Protein AF-A0A3P2EFE5-F1 (afdb_monomer_lite)

Foldseek 3Di:
DPDPPPQDDDDDDDPVPDHWDFDKDWDPPQVVVDPVTHIDTDKDADDDPVVVNPRIDTPTDDPVVSVVSPDPPDDDDDD

Radius of gyration: 16.26 Å; chains: 1; bounding box: 37×40×32 Å

Organism: Klebsiella pneumoniae (NCBI:txid573)

InterPro domains:
  IPR003738 SOS response associated peptidase (SRAP) [PF02586] (3-73)
  IPR003738 SOS response associated peptidase (SRAP) [PTHR13604] (4-73)
  IPR036590 SOS response associated peptidase-like [G3DSA:3.90.1680.10] (1-79)
  IPR036590 SOS response associated peptidase-like [SSF143081] (4-74)

Sequence (79 aa):
MEKEGDKQPYFIHRADGLPIFMAAIGSVPVERGDEAEGFLIVTAAADQGLVDIHDRRPLVLTPEAAREWMRQDKGLNEA

Secondary structure (DSSP, 8-state):
---TT---------TTSPPPEE-EEE-S-GGG--SS--EEE-EEE--GGGTTT-SEEE-EEPHHHHHHHT-TT-PPPP-

Structure (mmCIF, N/CA/C/O backbone):
data_AF-A0A3P2EFE5-F1
#
_entry.id   AF-A0A3P2EFE5-F1
#
loop_
_atom_site.group_PDB
_atom_site.id
_atom_site.type_symbol
_atom_site.label_atom_id
_atom_site.label_alt_id
_atom_site.label_comp_id
_atom_site.label_asym_id
_atom_site.label_entity_id
_atom_site.label_seq_id
_atom_site.pdbx_PDB_ins_code
_atom_site.Cartn_x
_atom_site.Cartn_y
_atom_site.Cartn_z
_atom_site.occupancy
_atom_site.B_iso_or_equiv
_atom_site.auth_seq_id
_atom_site.auth_comp_id
_atom_site.auth_asym_id
_atom_site.auth_atom_id
_atom_site.pdbx_PDB_model_num
ATOM 1 N N . MET A 1 1 ? -23.065 14.855 0.399 1.00 44.91 1 MET A N 1
ATOM 2 C CA . MET A 1 1 ? -22.044 15.877 0.093 1.00 44.91 1 MET A CA 1
ATOM 3 C C . MET A 1 1 ? -21.305 16.155 1.386 1.00 44.91 1 MET A C 1
ATOM 5 O O . MET A 1 1 ? -21.890 16.767 2.271 1.00 44.91 1 MET A O 1
ATOM 9 N N . GLU A 1 2 ? -20.092 15.625 1.541 1.00 54.72 2 GLU A N 1
ATOM 10 C CA . GLU A 1 2 ? -19.204 16.052 2.628 1.00 54.72 2 GLU A CA 1
ATOM 11 C C . GLU A 1 2 ? -18.903 17.540 2.457 1.00 54.72 2 GLU A C 1
ATOM 13 O O . GLU A 1 2 ? -18.628 17.996 1.345 1.00 54.72 2 GLU A O 1
ATOM 18 N N . LYS A 1 3 ? -19.014 18.309 3.541 1.00 55.44 3 LYS A N 1
ATOM 19 C CA . LYS A 1 3 ? -18.688 19.732 3.521 1.00 55.44 3 LYS A CA 1
ATOM 20 C C . LYS A 1 3 ? -17.177 19.889 3.403 1.00 55.44 3 LYS A C 1
ATOM 22 O O . LYS A 1 3 ? -16.416 19.348 4.202 1.00 55.44 3 LYS A O 1
ATOM 27 N N . GLU A 1 4 ? -16.763 20.649 2.401 1.00 56.25 4 GLU A N 1
ATOM 28 C CA . GLU A 1 4 ? -15.384 21.061 2.162 1.00 56.25 4 GLU A CA 1
ATOM 29 C C . GLU A 1 4 ? -14.939 21.979 3.317 1.00 56.25 4 GLU A C 1
ATOM 31 O O . GLU A 1 4 ? -15.158 23.185 3.298 1.00 56.25 4 GLU A O 1
ATOM 36 N N . GLY A 1 5 ? -14.456 21.368 4.404 1.00 55.91 5 GLY A N 1
ATOM 37 C CA . GLY A 1 5 ? -14.118 22.054 5.657 1.00 55.91 5 GLY A CA 1
ATOM 38 C C . GLY A 1 5 ? -13.901 21.138 6.872 1.00 55.91 5 GLY A C 1
ATOM 39 O O . GLY A 1 5 ? -13.145 21.521 7.756 1.00 55.91 5 GLY A O 1
ATOM 40 N N . ASP A 1 6 ? -14.467 19.922 6.885 1.00 77.88 6 ASP A N 1
ATOM 41 C CA . ASP A 1 6 ? -14.374 18.959 8.010 1.00 77.88 6 ASP A CA 1
ATOM 42 C C . ASP A 1 6 ? -13.485 17.729 7.708 1.00 77.88 6 ASP A C 1
ATOM 44 O O . ASP A 1 6 ? -13.608 16.677 8.335 1.00 77.88 6 ASP A O 1
ATOM 48 N N . LYS A 1 7 ? -12.575 17.813 6.727 1.00 85.81 7 LYS A N 1
ATOM 49 C CA . LYS A 1 7 ? -11.689 16.685 6.390 1.00 85.81 7 LYS A CA 1
ATOM 50 C C . LYS A 1 7 ? -10.546 16.568 7.399 1.00 85.81 7 LYS A C 1
ATOM 52 O O . LYS A 1 7 ? -9.518 17.230 7.263 1.00 85.81 7 LYS A O 1
ATOM 57 N N . GLN A 1 8 ? -10.719 15.703 8.393 1.00 92.25 8 GLN A N 1
ATOM 58 C CA . GLN A 1 8 ? -9.676 15.343 9.350 1.00 92.25 8 GLN A CA 1
ATOM 59 C C . GLN A 1 8 ? -8.726 14.295 8.735 1.00 92.25 8 GLN A C 1
ATOM 61 O O . GLN A 1 8 ? -9.181 13.218 8.354 1.00 92.25 8 GLN A O 1
ATOM 66 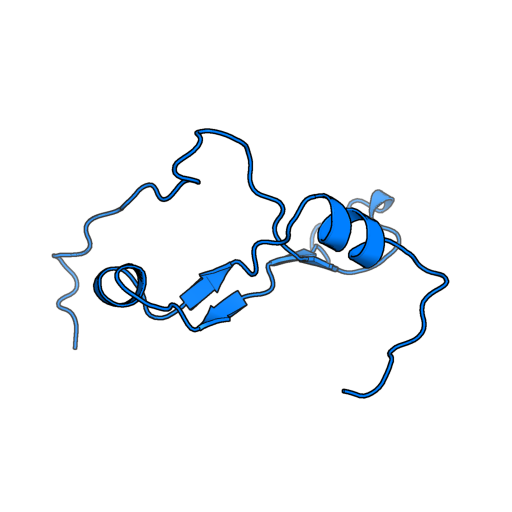N N . PRO A 1 9 ? -7.408 14.552 8.639 1.00 94.62 9 PRO A N 1
ATOM 67 C CA . PRO A 1 9 ? -6.453 13.532 8.216 1.00 94.62 9 PRO A CA 1
ATOM 68 C C . PRO A 1 9 ? -6.241 12.478 9.312 1.00 94.62 9 PRO A C 1
ATOM 70 O O . PRO A 1 9 ? -6.139 12.807 10.498 1.00 94.62 9 PRO A O 1
ATOM 73 N N . TYR A 1 10 ? -6.109 11.217 8.894 1.00 95.00 10 TYR A N 1
ATOM 74 C CA . TYR A 1 10 ? -5.830 10.071 9.761 1.00 95.00 10 TYR A CA 1
ATOM 75 C C . TYR A 1 10 ? -4.568 9.340 9.307 1.00 95.00 10 TYR A C 1
ATOM 77 O O . TYR A 1 10 ? -4.320 9.183 8.112 1.00 95.00 10 TYR A O 1
ATOM 85 N N . PHE A 1 11 ? -3.788 8.850 10.273 1.00 96.50 11 PHE A N 1
ATOM 86 C CA . PHE A 1 11 ? -2.688 7.926 10.019 1.00 96.50 11 PHE A CA 1
ATOM 87 C C . PHE A 1 11 ? -3.142 6.501 10.333 1.00 96.50 11 PHE A C 1
ATOM 89 O O . PHE A 1 11 ? -3.454 6.181 11.478 1.00 96.50 11 PHE A O 1
ATOM 96 N N . ILE A 1 12 ? -3.186 5.654 9.308 1.00 96.31 12 ILE A N 1
ATOM 97 C CA . ILE A 1 12 ? -3.606 4.257 9.417 1.00 96.31 12 ILE A CA 1
ATOM 98 C C . ILE A 1 12 ? -2.363 3.380 9.300 1.00 96.31 12 ILE A C 1
ATOM 100 O O . ILE A 1 12 ? -1.616 3.474 8.327 1.00 96.31 12 ILE A O 1
ATOM 104 N N . HIS A 1 13 ? -2.157 2.503 10.278 1.00 95.81 13 HIS A N 1
ATOM 105 C CA . HIS A 1 13 ? -1.053 1.552 10.290 1.00 95.81 13 HIS A CA 1
ATOM 106 C C . HIS A 1 13 ? -1.512 0.187 10.800 1.00 95.81 13 HIS A C 1
ATOM 108 O O . HIS A 1 13 ? -2.594 0.038 11.371 1.00 95.81 13 HIS A O 1
ATOM 114 N N . ARG A 1 14 ? -0.675 -0.832 10.592 1.00 95.44 14 ARG A N 1
ATOM 115 C CA . ARG A 1 14 ? -0.943 -2.178 11.097 1.00 95.44 14 ARG A CA 1
ATOM 116 C C . ARG A 1 14 ? -0.884 -2.175 12.626 1.00 95.44 14 ARG A C 1
ATOM 118 O O . ARG A 1 14 ? 0.014 -1.565 13.209 1.00 95.44 14 ARG A O 1
ATOM 125 N N . ALA A 1 15 ? -1.839 -2.844 13.269 1.00 96.06 15 ALA A N 1
ATOM 126 C CA . ALA A 1 15 ? -1.980 -2.830 14.728 1.00 96.06 15 ALA A CA 1
ATOM 127 C C . ALA A 1 15 ? -0.763 -3.415 15.472 1.00 96.06 15 ALA A C 1
ATOM 129 O O . ALA A 1 15 ? -0.499 -3.045 16.610 1.00 96.06 15 ALA A O 1
ATOM 130 N N . ASP A 1 16 ? -0.004 -4.298 14.821 1.00 97.00 16 ASP A N 1
ATOM 131 C CA . ASP A 1 16 ? 1.225 -4.901 15.350 1.00 97.00 16 ASP A CA 1
ATOM 132 C C . ASP A 1 16 ? 2.488 -4.037 15.136 1.00 97.00 16 ASP A C 1
ATOM 134 O O . ASP A 1 16 ? 3.592 -4.472 15.457 1.00 97.00 16 ASP A O 1
ATOM 138 N N . GLY A 1 17 ? 2.350 -2.827 14.579 1.00 97.25 17 GLY A N 1
ATOM 139 C CA . GLY A 1 17 ? 3.447 -1.873 14.370 1.00 97.25 17 GLY A CA 1
ATOM 140 C C . GLY A 1 17 ? 4.426 -2.234 13.247 1.00 97.25 17 GLY A C 1
ATOM 141 O O . GLY A 1 17 ? 5.387 -1.503 13.012 1.00 97.25 17 GLY A O 1
ATOM 142 N 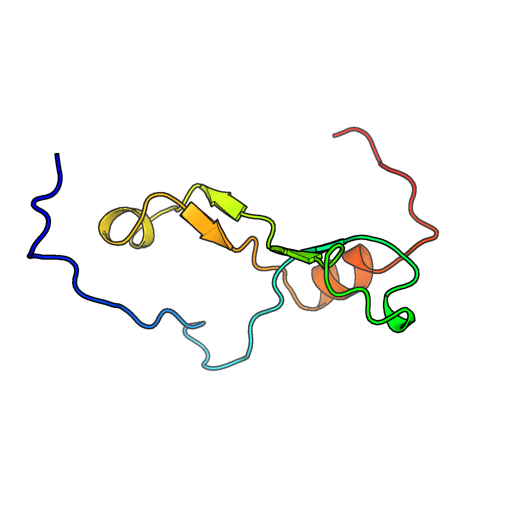N . LEU A 1 18 ? 4.200 -3.339 12.539 1.00 97.19 18 LEU A N 1
ATOM 143 C CA . LEU A 1 18 ? 5.039 -3.771 11.426 1.00 97.19 18 LEU A CA 1
ATOM 144 C C . LEU A 1 18 ? 4.642 -3.065 10.113 1.00 97.19 18 LEU A C 1
ATOM 146 O O . LEU A 1 18 ? 3.507 -2.599 9.967 1.00 97.19 18 LEU A O 1
ATOM 150 N N . PRO A 1 19 ? 5.553 -2.992 9.124 1.00 97.88 19 PRO A N 1
ATOM 151 C CA . PRO A 1 19 ? 5.264 -2.353 7.847 1.00 97.88 19 PRO A CA 1
ATOM 152 C C . PRO A 1 19 ? 4.196 -3.106 7.040 1.00 97.88 19 PRO A C 1
ATOM 154 O O . PRO A 1 19 ? 3.930 -4.297 7.239 1.00 97.88 19 PRO A O 1
ATOM 157 N N . ILE A 1 20 ? 3.607 -2.394 6.080 1.00 98.06 20 ILE A N 1
ATOM 158 C CA . ILE A 1 20 ? 2.664 -2.942 5.103 1.00 98.06 20 ILE A CA 1
ATOM 159 C C . ILE A 1 20 ? 3.339 -3.123 3.742 1.00 98.06 20 ILE A C 1
ATOM 161 O O . ILE A 1 20 ? 4.211 -2.343 3.364 1.00 98.06 20 ILE A O 1
ATOM 165 N N . PHE A 1 21 ? 2.892 -4.125 2.987 1.00 98.44 21 PHE A N 1
ATOM 166 C CA . PHE A 1 21 ? 3.268 -4.321 1.588 1.00 98.44 21 PHE A CA 1
ATOM 167 C C . PHE A 1 21 ? 2.064 -3.984 0.709 1.00 98.44 21 PHE A C 1
ATOM 169 O O . PHE A 1 21 ? 1.082 -4.721 0.710 1.00 98.44 21 PHE A O 1
ATOM 176 N N . MET A 1 22 ? 2.108 -2.858 -0.002 1.00 98.56 22 MET A N 1
ATOM 177 C CA . MET A 1 22 ? 1.036 -2.454 -0.917 1.00 98.56 22 MET A CA 1
ATOM 178 C C . MET A 1 22 ? 1.276 -3.050 -2.303 1.00 98.56 22 MET A C 1
ATOM 180 O O . MET A 1 22 ? 2.374 -2.926 -2.843 1.00 98.56 22 MET A O 1
ATOM 184 N N . ALA A 1 23 ? 0.254 -3.676 -2.884 1.00 98.31 23 ALA A N 1
ATOM 185 C CA . ALA A 1 23 ? 0.317 -4.136 -4.265 1.00 98.31 23 ALA A CA 1
ATOM 186 C C . ALA A 1 23 ? 0.402 -2.939 -5.224 1.00 98.31 23 ALA A C 1
ATOM 188 O O . ALA A 1 23 ? -0.341 -1.961 -5.085 1.00 98.31 23 ALA A O 1
ATOM 189 N N . ALA A 1 24 ? 1.287 -3.040 -6.211 1.00 97.44 24 ALA A N 1
ATOM 190 C CA . ALA A 1 24 ? 1.477 -2.024 -7.234 1.00 97.44 24 ALA A CA 1
ATOM 191 C C . ALA A 1 24 ? 1.622 -2.656 -8.621 1.00 97.44 24 ALA A C 1
ATOM 193 O O . ALA A 1 24 ? 2.110 -3.781 -8.757 1.00 97.44 24 ALA A O 1
ATOM 194 N N . ILE A 1 25 ? 1.202 -1.899 -9.631 1.00 95.81 25 ILE A N 1
ATOM 195 C CA . ILE A 1 25 ? 1.426 -2.169 -11.055 1.00 95.81 25 ILE A CA 1
ATOM 196 C C . ILE A 1 25 ? 2.123 -0.958 -11.670 1.00 95.81 25 ILE A C 1
ATOM 198 O O . ILE A 1 25 ? 1.890 0.165 -11.230 1.00 95.81 25 ILE A O 1
ATOM 202 N N . GLY A 1 26 ? 2.973 -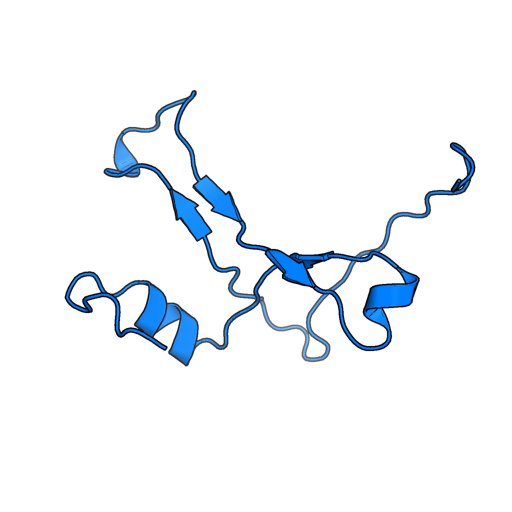1.156 -12.670 1.00 93.94 26 GLY A N 1
ATOM 203 C CA . GLY A 1 26 ? 3.715 -0.052 -13.273 1.00 93.94 26 GLY A CA 1
ATOM 204 C C . GLY A 1 26 ? 4.322 -0.409 -14.618 1.00 93.94 26 GLY A C 1
ATOM 205 O O . GLY A 1 26 ? 4.272 -1.564 -15.046 1.00 93.94 26 GLY A O 1
ATOM 206 N N . SER A 1 27 ? 4.879 0.606 -15.272 1.00 93.69 27 SER A N 1
ATOM 207 C CA . SER A 1 27 ? 5.626 0.435 -16.517 1.00 93.69 27 SER A CA 1
ATOM 208 C C . SER A 1 27 ? 6.991 -0.196 -16.230 1.00 93.69 27 SER A C 1
ATOM 210 O O . SER A 1 27 ? 7.647 0.135 -15.241 1.00 93.69 27 SER A O 1
ATOM 212 N N . VAL A 1 28 ? 7.418 -1.129 -17.083 1.00 89.44 28 VAL A N 1
ATOM 213 C CA . VAL A 1 28 ? 8.720 -1.808 -16.990 1.00 89.44 28 VAL A CA 1
ATOM 214 C C . VAL A 1 28 ? 9.569 -1.485 -18.227 1.00 89.44 28 VAL A C 1
ATOM 216 O O . VAL A 1 28 ? 9.009 -1.312 -19.312 1.00 89.44 28 VAL A O 1
ATOM 219 N N . PRO A 1 29 ? 10.910 -1.414 -18.120 1.00 91.56 29 PRO A N 1
ATOM 220 C CA . PRO A 1 29 ? 11.725 -1.599 -16.912 1.00 91.56 29 PRO A CA 1
ATOM 221 C C . PRO A 1 29 ? 11.648 -0.401 -15.950 1.00 91.56 29 PRO A C 1
ATOM 223 O O . PRO A 1 29 ? 11.690 0.750 -16.384 1.00 91.56 29 PRO A O 1
ATOM 226 N N . VAL A 1 30 ? 11.560 -0.675 -14.642 1.00 86.38 30 VAL A N 1
ATOM 227 C CA . VAL A 1 30 ? 11.386 0.355 -13.594 1.00 86.38 30 VAL A CA 1
ATOM 228 C C . VAL A 1 30 ? 12.635 1.234 -13.459 1.00 86.38 30 VAL A C 1
ATOM 230 O O . VAL A 1 30 ? 12.541 2.414 -13.128 1.00 86.38 30 VAL A O 1
ATOM 233 N N . GLU A 1 31 ? 13.815 0.695 -13.773 1.00 90.75 31 GLU A N 1
ATOM 234 C CA . GLU A 1 31 ? 15.096 1.401 -13.658 1.00 90.75 31 GLU A CA 1
ATOM 235 C C . GLU A 1 31 ? 15.257 2.527 -14.689 1.00 90.75 31 GLU A C 1
ATOM 237 O O . GLU A 1 31 ? 16.193 3.318 -14.587 1.00 90.75 31 GLU A O 1
ATOM 242 N N . ARG A 1 32 ? 14.344 2.627 -15.670 1.00 92.56 32 ARG A N 1
ATOM 243 C CA . ARG A 1 32 ? 14.341 3.701 -16.672 1.00 92.56 32 ARG A CA 1
ATOM 244 C C . ARG A 1 32 ? 14.166 5.088 -16.045 1.00 92.56 32 ARG A C 1
ATOM 246 O O . ARG A 1 32 ? 14.604 6.061 -16.648 1.00 92.56 32 ARG A O 1
ATOM 253 N N . GLY A 1 33 ? 13.558 5.175 -14.856 1.00 88.62 33 GLY A N 1
ATOM 254 C CA . GLY A 1 33 ? 13.360 6.446 -14.151 1.00 88.62 33 GLY A CA 1
ATOM 255 C C . GLY A 1 33 ? 12.471 7.421 -14.924 1.00 88.62 33 GLY A C 1
ATOM 256 O O . GLY A 1 33 ? 12.757 8.612 -14.967 1.00 88.62 33 GLY A O 1
ATOM 257 N N . ASP A 1 34 ? 11.438 6.898 -15.583 1.00 91.06 34 ASP A N 1
ATOM 258 C CA . ASP A 1 34 ? 10.522 7.685 -16.402 1.00 91.06 34 ASP A CA 1
ATOM 259 C C . ASP A 1 34 ? 9.687 8.641 -15.533 1.00 91.06 34 ASP A C 1
ATOM 261 O O . ASP A 1 34 ? 9.074 8.224 -14.549 1.00 91.06 34 ASP A O 1
ATOM 265 N N . GLU A 1 35 ? 9.667 9.930 -15.880 1.00 92.25 35 GLU A N 1
ATOM 266 C CA . GLU A 1 35 ? 8.916 10.944 -15.126 1.00 92.25 35 GLU A CA 1
ATOM 267 C C . GLU A 1 35 ? 7.404 10.892 -15.396 1.00 92.25 35 GLU A C 1
ATOM 269 O O . GLU A 1 35 ? 6.613 11.345 -14.567 1.00 92.25 35 GLU A O 1
ATOM 274 N N . ALA A 1 36 ? 6.990 10.348 -16.544 1.00 93.69 36 ALA A N 1
ATOM 275 C CA . ALA A 1 36 ? 5.588 10.236 -16.939 1.00 93.69 36 ALA A CA 1
ATOM 276 C C . ALA A 1 36 ? 5.004 8.851 -16.618 1.00 93.69 36 ALA A C 1
ATOM 278 O O . ALA A 1 36 ? 3.823 8.738 -16.282 1.00 93.69 36 ALA A O 1
ATOM 279 N N . GLU A 1 37 ? 5.819 7.800 -16.702 1.00 94.00 37 GLU A N 1
ATOM 280 C CA . GLU A 1 37 ? 5.402 6.413 -16.488 1.00 94.00 37 GLU A CA 1
ATOM 281 C C . GLU A 1 37 ? 5.973 5.823 -15.193 1.00 94.00 37 GLU A C 1
ATOM 283 O O . GLU A 1 37 ? 7.027 5.190 -15.174 1.00 94.00 37 GLU A O 1
ATOM 288 N N . GLY A 1 38 ? 5.228 5.989 -14.100 1.00 94.25 38 GLY A N 1
ATOM 289 C CA . GLY A 1 38 ? 5.565 5.411 -12.801 1.00 94.25 38 GLY A CA 1
ATOM 290 C C . GLY A 1 38 ? 4.821 4.109 -12.491 1.00 94.25 38 GLY A C 1
ATOM 291 O O . GLY A 1 38 ? 4.642 3.214 -13.323 1.00 94.25 38 GLY A O 1
ATOM 292 N N . PHE A 1 39 ? 4.358 4.022 -11.247 1.00 96.44 39 PHE A N 1
ATOM 293 C CA . PHE A 1 39 ? 3.539 2.927 -10.746 1.00 96.44 39 PHE A CA 1
ATOM 294 C C . PHE A 1 39 ? 2.246 3.464 -10.130 1.00 96.44 39 PHE A C 1
ATOM 296 O O . PHE A 1 39 ? 2.145 4.627 -9.740 1.00 96.44 39 PHE A O 1
ATOM 303 N N . LEU A 1 40 ? 1.260 2.586 -10.011 1.00 97.56 40 LEU A N 1
ATOM 304 C CA . LEU A 1 40 ? -0.005 2.837 -9.345 1.00 97.56 40 LEU A CA 1
ATOM 305 C C . LEU A 1 40 ? -0.142 1.887 -8.163 1.00 97.56 40 LEU A C 1
ATOM 307 O O . LEU A 1 40 ? 0.174 0.701 -8.268 1.00 97.56 40 LEU A O 1
ATOM 311 N N . ILE A 1 41 ? -0.663 2.401 -7.051 1.00 98.31 41 ILE A N 1
ATOM 312 C CA . ILE A 1 41 ? -1.071 1.574 -5.916 1.00 98.31 41 ILE A CA 1
ATOM 313 C C . ILE A 1 41 ? -2.438 0.970 -6.232 1.00 98.31 41 ILE A C 1
ATOM 315 O O . ILE A 1 41 ? -3.401 1.686 -6.514 1.00 98.31 41 ILE A O 1
ATOM 319 N N . VAL A 1 42 ? -2.535 -0.355 -6.149 1.00 98.19 42 VAL A N 1
ATOM 320 C CA . VAL A 1 42 ? -3.808 -1.060 -6.301 1.00 98.19 42 VAL A CA 1
ATOM 321 C C . VAL A 1 42 ? -4.669 -0.789 -5.070 1.00 98.19 42 VAL A C 1
ATOM 323 O O . VAL A 1 42 ? -4.209 -0.910 -3.933 1.00 98.19 42 VAL A O 1
ATOM 326 N N . THR A 1 43 ? -5.934 -0.436 -5.286 1.00 97.94 43 THR A N 1
ATOM 327 C CA . THR A 1 43 ? -6.891 -0.164 -4.206 1.00 97.94 43 THR A CA 1
ATOM 328 C C . THR A 1 43 ? -8.010 -1.200 -4.172 1.00 97.94 43 THR A C 1
ATOM 330 O O . THR A 1 43 ? -8.424 -1.738 -5.200 1.00 97.94 43 THR A O 1
ATOM 333 N N . ALA A 1 44 ? -8.532 -1.448 -2.976 1.00 96.75 44 ALA A N 1
ATOM 334 C CA . ALA A 1 44 ? -9.705 -2.269 -2.706 1.00 96.75 44 ALA A CA 1
ATOM 335 C C . ALA A 1 44 ? -10.786 -1.426 -2.010 1.00 96.75 44 ALA A C 1
ATOM 337 O O . ALA A 1 44 ? -10.523 -0.301 -1.571 1.00 96.75 44 ALA A O 1
ATOM 338 N N . ALA A 1 45 ? -12.006 -1.958 -1.917 1.00 97.19 45 ALA A N 1
ATOM 339 C CA . ALA A 1 45 ? -13.028 -1.365 -1.059 1.00 97.19 45 ALA A CA 1
ATOM 340 C C . ALA A 1 45 ? -12.551 -1.390 0.401 1.00 97.19 45 ALA A C 1
ATOM 342 O O . ALA A 1 45 ? -11.932 -2.367 0.833 1.00 97.19 45 ALA A O 1
ATOM 343 N N . ALA A 1 46 ? -12.807 -0.312 1.140 1.00 94.88 46 ALA A N 1
ATOM 344 C CA . ALA A 1 46 ? -12.648 -0.332 2.584 1.00 94.88 46 ALA A CA 1
ATOM 345 C C . ALA A 1 46 ? -13.670 -1.291 3.212 1.00 94.88 46 ALA A C 1
ATOM 347 O O . ALA A 1 46 ? -14.769 -1.491 2.695 1.00 94.88 46 ALA A O 1
ATOM 348 N N . ASP A 1 47 ? -13.291 -1.889 4.331 1.00 90.69 47 ASP A N 1
ATOM 349 C CA . ASP A 1 47 ? -14.103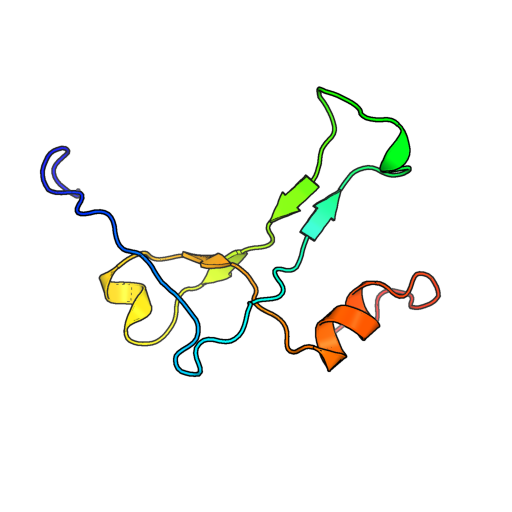 -2.804 5.119 1.00 90.69 47 ASP A CA 1
ATOM 350 C C . ASP A 1 47 ? -14.035 -2.422 6.604 1.00 90.69 47 ASP A C 1
ATOM 352 O O . ASP A 1 47 ? -13.137 -1.704 7.052 1.00 90.69 47 ASP A O 1
ATOM 356 N N . GLN A 1 48 ? -15.012 -2.899 7.378 1.00 89.88 48 GLN A N 1
ATOM 357 C CA . GLN A 1 48 ? -15.083 -2.671 8.825 1.00 89.88 48 GLN A CA 1
ATOM 358 C C . GLN A 1 48 ? -14.964 -1.172 9.186 1.00 89.88 48 GLN A C 1
ATOM 360 O O . GLN A 1 48 ? -15.520 -0.322 8.494 1.00 89.88 48 GLN A O 1
ATOM 365 N N . GLY A 1 49 ? -14.240 -0.841 10.261 1.00 86.12 49 GLY A N 1
ATOM 366 C CA . GLY A 1 49 ? -14.083 0.534 10.745 1.00 86.12 49 GLY A CA 1
ATOM 367 C C . GLY A 1 49 ? -13.296 1.471 9.820 1.00 86.12 49 GLY A C 1
ATOM 368 O O . GLY A 1 49 ? -13.198 2.654 10.120 1.00 86.12 49 GLY A O 1
ATOM 369 N N . LEU A 1 50 ? -12.730 0.990 8.702 1.00 91.38 50 LEU A N 1
ATOM 370 C CA . LEU A 1 50 ? -12.091 1.875 7.720 1.00 91.38 50 LEU A CA 1
ATOM 371 C C . LEU A 1 50 ? -13.114 2.633 6.872 1.00 91.38 50 LEU A C 1
ATOM 373 O O . LEU A 1 50 ? -12.805 3.731 6.419 1.00 91.38 50 LEU A O 1
ATOM 377 N N . VAL A 1 51 ? -14.320 2.080 6.693 1.00 91.25 51 VAL A N 1
ATOM 378 C CA . VAL A 1 51 ? -15.393 2.705 5.897 1.00 91.25 51 VAL A CA 1
ATOM 379 C C . VAL A 1 51 ? -15.844 4.031 6.512 1.00 91.25 51 VAL A C 1
ATOM 381 O O . VAL A 1 51 ? -16.210 4.946 5.780 1.00 91.25 51 VAL A O 1
ATOM 384 N N . ASP A 1 52 ? -15.747 4.157 7.839 1.00 91.12 52 ASP A N 1
ATOM 385 C CA . ASP A 1 52 ? -16.055 5.394 8.563 1.00 91.12 52 ASP A CA 1
ATOM 386 C C . ASP A 1 52 ? -15.027 6.512 8.295 1.00 91.12 52 ASP A C 1
ATOM 388 O O . ASP A 1 52 ? -15.302 7.678 8.571 1.00 91.12 52 ASP A O 1
ATOM 392 N N . ILE A 1 53 ? -13.843 6.171 7.765 1.00 92.81 53 ILE A N 1
ATOM 393 C CA . ILE A 1 53 ? -12.768 7.118 7.422 1.00 92.81 53 ILE A CA 1
ATOM 394 C C . ILE A 1 53 ? -12.747 7.403 5.915 1.00 92.81 53 ILE A C 1
ATOM 396 O O . ILE A 1 53 ? -12.627 8.558 5.511 1.00 92.81 53 ILE A O 1
ATOM 400 N N . HIS A 1 54 ? -12.796 6.362 5.077 1.00 94.56 54 HIS A N 1
ATOM 401 C CA . HIS A 1 54 ? -12.799 6.480 3.615 1.00 94.56 54 HIS A CA 1
ATOM 402 C C . HIS A 1 54 ? -13.332 5.195 2.962 1.00 94.56 54 HIS A C 1
ATOM 404 O O . HIS A 1 54 ? -13.128 4.093 3.461 1.00 94.56 54 HIS A O 1
ATOM 410 N N . ASP A 1 55 ? -13.943 5.305 1.784 1.00 95.12 55 ASP A N 1
ATOM 411 C CA . ASP A 1 55 ? -14.514 4.176 1.028 1.00 95.12 55 ASP A CA 1
ATOM 412 C C . ASP A 1 55 ? -13.482 3.233 0.363 1.00 95.12 55 ASP A C 1
ATOM 414 O O . ASP A 1 55 ? -13.829 2.138 -0.097 1.00 95.12 55 ASP A O 1
ATOM 418 N N . ARG A 1 56 ? -12.204 3.623 0.301 1.00 97.12 56 ARG A N 1
ATOM 419 C CA . ARG A 1 56 ? -11.132 2.893 -0.392 1.00 97.12 56 ARG A CA 1
ATOM 420 C C . ARG A 1 56 ? -9.923 2.728 0.514 1.00 97.12 56 ARG A C 1
ATOM 422 O O . ARG A 1 56 ? -9.583 3.611 1.295 1.00 97.12 56 ARG A O 1
ATOM 429 N N . ARG A 1 57 ? -9.223 1.607 0.346 1.00 96.81 57 ARG A N 1
ATOM 430 C CA . ARG A 1 57 ? -7.946 1.323 1.014 1.00 96.81 57 ARG A CA 1
ATOM 431 C C . ARG A 1 57 ? -6.921 0.761 0.027 1.00 96.81 57 ARG A C 1
ATOM 433 O O . ARG A 1 57 ? -7.322 0.160 -0.974 1.00 96.81 57 ARG A O 1
ATOM 440 N N . PRO A 1 58 ? -5.611 0.885 0.290 1.00 97.94 58 PRO A N 1
ATOM 441 C CA . PRO A 1 58 ? -4.610 0.129 -0.453 1.00 97.94 58 PRO A CA 1
ATOM 442 C C . PRO A 1 58 ? -4.841 -1.383 -0.318 1.00 97.94 58 PRO A C 1
ATOM 444 O O . PRO A 1 58 ? -5.237 -1.873 0.746 1.00 97.94 58 PRO A O 1
ATOM 447 N N . LEU A 1 59 ? -4.562 -2.141 -1.378 1.00 97.81 59 LEU A N 1
ATOM 448 C CA . LEU A 1 59 ? -4.489 -3.597 -1.299 1.00 97.81 59 LEU A CA 1
ATOM 449 C C . LEU A 1 59 ? -3.198 -3.984 -0.566 1.00 97.81 59 LEU A C 1
ATOM 451 O O . LEU A 1 59 ? -2.118 -4.030 -1.154 1.00 97.81 59 LEU A O 1
ATOM 455 N N . VAL A 1 60 ? -3.321 -4.223 0.738 1.00 97.44 60 VAL A N 1
ATOM 456 C CA . VAL A 1 60 ? -2.217 -4.660 1.599 1.00 97.44 60 VAL A CA 1
ATOM 457 C C . VAL A 1 60 ? -2.094 -6.183 1.556 1.00 97.44 60 VAL A C 1
ATOM 459 O O . VAL A 1 60 ? -3.057 -6.895 1.837 1.00 97.44 60 VAL A O 1
ATOM 462 N N . LEU A 1 61 ? -0.902 -6.672 1.224 1.00 97.88 61 LEU A N 1
ATOM 463 C CA . LEU A 1 61 ? -0.561 -8.088 1.120 1.00 97.88 61 LEU A CA 1
ATOM 464 C C . LEU A 1 61 ? 0.156 -8.586 2.381 1.00 97.88 61 LEU A C 1
ATOM 466 O O . LEU A 1 61 ? 0.875 -7.840 3.054 1.00 97.88 61 LEU A O 1
ATOM 470 N N . THR A 1 62 ? 0.017 -9.881 2.667 1.00 97.50 62 THR A N 1
ATOM 471 C CA . THR A 1 62 ? 0.920 -10.564 3.603 1.00 97.50 62 THR A CA 1
ATOM 472 C C . THR A 1 62 ? 2.339 -10.616 3.017 1.00 97.50 62 THR A C 1
ATOM 474 O O . THR A 1 62 ? 2.496 -10.526 1.795 1.00 97.50 62 THR A O 1
ATOM 477 N N . PRO A 1 63 ? 3.390 -10.789 3.841 1.00 97.25 63 PRO A N 1
ATOM 478 C CA . PRO A 1 63 ? 4.756 -10.920 3.331 1.00 97.25 63 PRO A CA 1
ATOM 479 C C . PRO A 1 63 ? 4.903 -12.047 2.295 1.00 97.25 63 PRO A C 1
ATOM 481 O O . PRO A 1 63 ? 5.617 -11.900 1.305 1.00 97.25 63 PRO A O 1
ATOM 484 N N . GLU A 1 64 ? 4.214 -13.169 2.503 1.00 97.25 64 GLU A N 1
ATOM 485 C CA . GLU A 1 64 ? 4.205 -14.317 1.595 1.00 97.25 64 GLU A CA 1
ATOM 486 C C . GLU A 1 64 ? 3.540 -13.948 0.270 1.00 97.25 64 GLU A C 1
ATOM 488 O O . GLU A 1 64 ? 4.139 -14.145 -0.785 1.00 97.25 64 GLU A O 1
ATOM 493 N N . ALA A 1 65 ? 2.350 -13.342 0.315 1.00 97.19 65 ALA A N 1
ATOM 494 C CA . ALA A 1 65 ? 1.631 -12.921 -0.882 1.00 97.19 65 ALA A CA 1
ATOM 495 C C . ALA A 1 65 ? 2.383 -11.833 -1.664 1.00 97.19 65 ALA A C 1
ATOM 497 O O . ALA A 1 65 ? 2.371 -11.858 -2.888 1.00 97.19 65 ALA A O 1
ATOM 498 N N . ALA A 1 66 ? 3.091 -10.921 -0.989 1.00 97.56 66 ALA A N 1
ATOM 499 C CA . ALA A 1 66 ? 3.926 -9.915 -1.645 1.00 97.56 66 ALA A CA 1
ATOM 500 C C . ALA A 1 66 ? 5.086 -10.549 -2.431 1.00 97.56 66 ALA A C 1
ATOM 502 O O . ALA A 1 66 ? 5.375 -10.138 -3.552 1.00 97.56 66 ALA A O 1
ATOM 503 N N . ARG A 1 67 ? 5.728 -11.589 -1.880 1.00 96.38 67 ARG A N 1
ATOM 504 C CA . ARG A 1 67 ? 6.760 -12.353 -2.602 1.00 96.38 67 ARG A CA 1
ATOM 505 C C . ARG A 1 67 ? 6.181 -13.088 -3.806 1.00 96.38 67 ARG A C 1
ATOM 507 O O . ARG A 1 67 ? 6.813 -13.107 -4.855 1.00 96.38 67 ARG A O 1
ATOM 514 N N . GLU A 1 68 ? 4.993 -13.670 -3.660 1.00 95.56 68 GLU A N 1
ATOM 515 C CA . GLU A 1 68 ? 4.290 -14.322 -4.770 1.00 95.56 68 GLU A CA 1
ATOM 516 C C . GLU A 1 68 ? 3.873 -13.334 -5.863 1.00 95.56 68 GLU A C 1
ATOM 518 O O . GLU A 1 68 ? 3.998 -13.654 -7.039 1.00 95.56 68 GLU A O 1
ATOM 523 N N .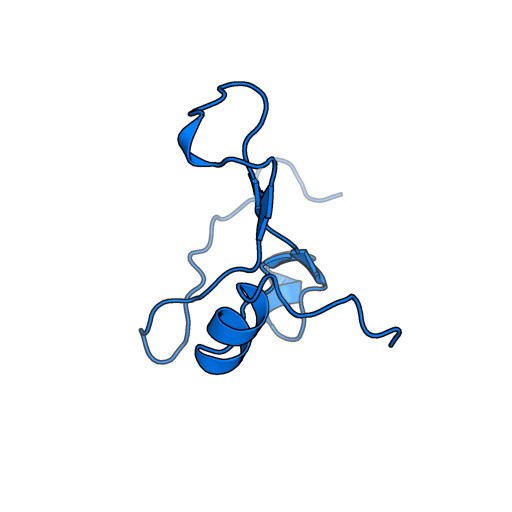 TRP A 1 69 ? 3.430 -12.135 -5.483 1.00 95.19 69 TRP A N 1
ATOM 524 C CA . TRP A 1 69 ? 3.027 -11.067 -6.401 1.00 95.19 69 TRP A CA 1
ATOM 525 C C . TRP A 1 69 ? 4.156 -10.635 -7.343 1.00 95.19 69 TRP A C 1
ATOM 527 O O . TRP A 1 69 ? 3.909 -10.331 -8.503 1.00 95.19 69 TRP A O 1
ATOM 537 N N . MET A 1 70 ? 5.404 -10.629 -6.866 1.00 94.06 70 MET A N 1
ATOM 538 C CA . MET A 1 70 ? 6.567 -10.184 -7.647 1.00 94.06 70 MET A CA 1
ATOM 539 C C . MET A 1 70 ? 7.113 -11.238 -8.627 1.00 94.06 70 MET A C 1
ATOM 541 O O . MET A 1 70 ? 8.062 -10.955 -9.361 1.00 94.06 70 MET A O 1
ATOM 545 N N . ARG A 1 71 ? 6.571 -12.462 -8.637 1.00 93.44 71 ARG A N 1
ATOM 546 C CA . ARG A 1 71 ? 7.066 -13.540 -9.503 1.00 93.44 71 ARG A CA 1
ATOM 547 C C . ARG A 1 71 ? 6.620 -13.342 -10.951 1.00 93.44 71 ARG A C 1
ATOM 549 O O . ARG A 1 71 ? 5.432 -13.359 -11.243 1.00 93.44 71 ARG A O 1
ATOM 556 N N . GLN A 1 72 ? 7.587 -13.206 -11.859 1.00 87.94 72 GLN A N 1
ATOM 557 C CA . GLN A 1 72 ? 7.338 -12.991 -13.293 1.00 87.94 72 GLN A CA 1
ATOM 558 C C . GLN A 1 72 ? 6.967 -14.273 -14.054 1.00 87.94 72 GLN A C 1
ATOM 560 O O . GLN A 1 72 ? 6.414 -14.207 -15.146 1.00 87.94 72 GLN A O 1
ATOM 565 N N . ASP A 1 73 ? 7.283 -15.441 -13.497 1.00 86.62 73 ASP A N 1
ATOM 566 C CA . ASP A 1 73 ? 7.022 -16.753 -14.096 1.00 86.62 73 ASP A CA 1
ATOM 567 C C . ASP A 1 73 ? 5.598 -17.267 -13.825 1.00 86.62 73 ASP A C 1
ATOM 569 O O . ASP A 1 73 ? 5.211 -18.330 -14.314 1.00 86.62 73 ASP A O 1
ATOM 573 N N . LYS A 1 74 ? 4.793 -16.501 -13.081 1.00 72.88 74 LYS A N 1
ATOM 574 C CA . LYS A 1 74 ? 3.372 -16.776 -12.884 1.00 72.88 74 LYS A CA 1
ATOM 575 C C . LYS A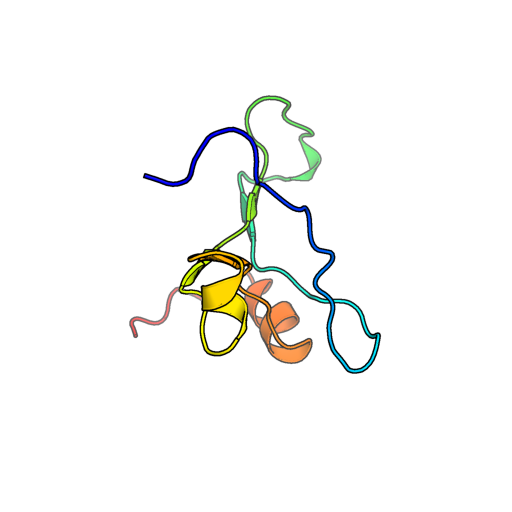 1 74 ? 2.540 -16.069 -13.949 1.00 72.88 74 LYS A C 1
ATOM 577 O O . LYS A 1 74 ? 2.414 -14.849 -13.948 1.00 72.88 74 LYS A O 1
ATOM 582 N N . GLY A 1 75 ? 1.931 -16.857 -14.835 1.00 66.69 75 GLY A N 1
ATOM 583 C CA . GLY A 1 75 ? 0.837 -16.379 -15.679 1.00 66.69 75 GLY A CA 1
ATOM 584 C C . GLY A 1 75 ? -0.381 -15.983 -14.838 1.00 66.69 75 GLY A C 1
ATOM 585 O O . GLY A 1 75 ? -0.522 -16.425 -13.694 1.00 66.69 75 GLY A O 1
ATOM 586 N N . LEU A 1 76 ? -1.272 -15.158 -15.399 1.00 70.94 76 LEU A N 1
ATOM 587 C CA . LEU A 1 76 ? -2.583 -14.931 -14.792 1.00 70.94 76 LEU A CA 1
ATOM 588 C C . LEU A 1 76 ? -3.302 -16.279 -14.683 1.00 70.94 76 LEU A C 1
ATOM 590 O O . LEU A 1 76 ? -3.621 -16.894 -15.697 1.00 70.94 76 LEU A O 1
ATOM 594 N N . ASN A 1 77 ? -3.577 -16.716 -13.458 1.00 66.50 77 ASN A N 1
ATOM 595 C CA . ASN A 1 77 ? -4.607 -17.717 -13.246 1.00 66.50 77 ASN A CA 1
ATOM 596 C C . ASN A 1 77 ? -5.949 -16.986 -13.264 1.00 66.50 77 ASN A C 1
ATOM 598 O O . ASN A 1 77 ? -6.138 -16.030 -12.510 1.00 66.50 77 ASN A O 1
ATOM 602 N N . GLU A 1 78 ? -6.854 -17.419 -14.138 1.00 50.03 78 GLU A N 1
ATOM 603 C CA . GLU A 1 78 ? -8.247 -16.982 -14.099 1.00 50.03 78 GLU A CA 1
ATOM 604 C C . GLU A 1 78 ? -8.849 -17.390 -12.743 1.00 50.03 78 GLU A C 1
ATOM 606 O O . GLU A 1 78 ? -8.636 -18.514 -12.277 1.00 50.03 78 GLU A O 1
ATOM 611 N N . ALA A 1 79 ? -9.510 -16.435 -12.084 1.00 46.72 79 ALA A N 1
ATOM 612 C CA . ALA A 1 79 ? -10.211 -16.627 -10.817 1.00 46.72 79 ALA A CA 1
ATOM 613 C C . ALA A 1 79 ? -11.660 -17.061 -11.057 1.00 46.72 79 ALA A C 1
ATOM 615 O O . ALA A 1 79 ? -12.266 -16.542 -12.023 1.00 46.72 79 ALA A O 1
#

pLDDT: mean 89.32, std 13.45, range [44.91, 98.56]